Protein AF-A0A7N2M9L3-F1 (afdb_monomer)

Structure (mmCIF, N/CA/C/O backbone):
data_AF-A0A7N2M9L3-F1
#
_entry.id   AF-A0A7N2M9L3-F1
#
loop_
_atom_site.group_PDB
_atom_site.id
_atom_site.type_symbol
_atom_site.label_atom_id
_atom_site.label_alt_id
_atom_site.label_comp_id
_atom_site.label_asym_id
_atom_site.label_entity_id
_atom_site.label_seq_id
_atom_site.pdbx_PDB_ins_code
_atom_site.Cartn_x
_atom_site.Cartn_y
_atom_site.Cartn_z
_atom_site.occupancy
_atom_site.B_iso_or_equiv
_atom_site.auth_seq_id
_atom_site.auth_comp_id
_atom_site.auth_asym_id
_atom_site.auth_atom_id
_atom_site.pdbx_PDB_model_num
ATOM 1 N N . MET A 1 1 ? 11.168 -2.790 3.693 1.00 75.81 1 MET A N 1
ATOM 2 C CA . MET A 1 1 ? 9.794 -2.422 4.113 1.00 75.81 1 MET A CA 1
ATOM 3 C C . MET A 1 1 ? 9.340 -1.315 3.186 1.00 75.81 1 MET A C 1
ATOM 5 O O . MET A 1 1 ? 10.109 -0.375 3.027 1.00 75.81 1 MET A O 1
ATOM 9 N N . PHE A 1 2 ? 8.178 -1.448 2.547 1.00 88.12 2 PHE A N 1
ATOM 10 C CA . PHE A 1 2 ? 7.614 -0.379 1.719 1.00 88.12 2 PHE A CA 1
ATOM 11 C C . PHE A 1 2 ? 7.012 0.666 2.646 1.00 88.12 2 PHE A C 1
ATOM 13 O O . PHE A 1 2 ? 6.209 0.293 3.497 1.00 88.12 2 PHE A O 1
ATOM 20 N N . LYS A 1 3 ? 7.456 1.917 2.556 1.00 92.69 3 LYS A N 1
ATOM 21 C CA . LYS A 1 3 ? 7.063 2.989 3.473 1.00 92.69 3 LYS A CA 1
ATOM 22 C C . LYS A 1 3 ? 6.278 4.035 2.706 1.00 92.69 3 LYS A C 1
ATOM 24 O O . LYS A 1 3 ? 6.651 4.360 1.586 1.00 92.69 3 LYS A O 1
ATOM 29 N N . PHE A 1 4 ? 5.257 4.564 3.353 1.00 93.81 4 PHE A N 1
ATOM 30 C CA . PHE A 1 4 ? 4.470 5.667 2.840 1.00 93.81 4 PHE A CA 1
ATOM 31 C C . PHE A 1 4 ? 5.049 7.003 3.298 1.00 93.81 4 PHE A C 1
ATOM 33 O O . PHE A 1 4 ? 5.582 7.127 4.406 1.00 93.81 4 PHE A O 1
ATOM 40 N N . THR A 1 5 ? 4.906 8.009 2.449 1.00 94.25 5 THR A N 1
ATOM 41 C CA . THR A 1 5 ? 5.044 9.418 2.812 1.00 94.25 5 THR A CA 1
ATOM 42 C C . THR A 1 5 ? 3.888 9.848 3.718 1.00 94.25 5 THR A C 1
ATOM 44 O O . THR A 1 5 ? 2.861 9.176 3.809 1.00 94.25 5 THR A O 1
ATOM 47 N N . ARG A 1 6 ? 4.016 11.003 4.381 1.00 92.94 6 ARG A N 1
ATOM 48 C CA . ARG A 1 6 ? 2.954 11.51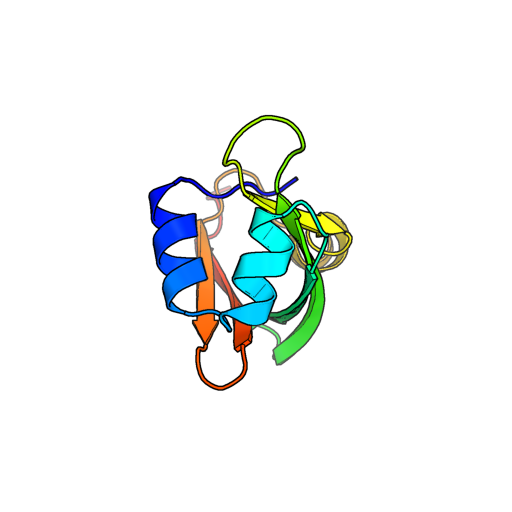8 5.261 1.00 92.94 6 ARG A CA 1
ATOM 49 C C . ARG A 1 6 ? 1.618 11.704 4.526 1.00 92.94 6 ARG A C 1
ATOM 51 O O . ARG A 1 6 ? 0.586 11.302 5.048 1.00 92.94 6 ARG A O 1
ATOM 58 N N . VAL A 1 7 ? 1.655 12.264 3.316 1.00 93.94 7 VAL A N 1
ATOM 59 C CA . VAL A 1 7 ? 0.452 12.537 2.507 1.00 93.94 7 VAL A CA 1
ATOM 60 C C . VAL A 1 7 ? -0.241 11.237 2.093 1.00 93.94 7 VAL A C 1
ATOM 62 O O . VAL A 1 7 ? -1.459 11.122 2.195 1.00 93.94 7 VAL A O 1
ATOM 65 N N . GLU A 1 8 ? 0.528 10.221 1.697 1.00 94.81 8 GLU A N 1
ATOM 66 C CA . GLU A 1 8 ? -0.020 8.897 1.382 1.00 94.81 8 GLU A CA 1
ATOM 67 C C . GLU A 1 8 ? -0.678 8.256 2.610 1.00 94.81 8 GLU A C 1
ATOM 69 O O . GLU A 1 8 ? -1.756 7.682 2.496 1.00 94.81 8 GLU A O 1
ATOM 74 N N . VAL A 1 9 ? -0.076 8.385 3.798 1.00 95.19 9 VAL A N 1
ATOM 75 C CA . VAL A 1 9 ? -0.660 7.871 5.050 1.00 95.19 9 VAL A CA 1
ATOM 76 C C . VAL A 1 9 ? -1.978 8.558 5.380 1.00 95.19 9 VAL A C 1
ATOM 78 O O . VAL A 1 9 ? -2.935 7.876 5.740 1.00 95.19 9 VAL A O 1
ATOM 81 N N . GLU A 1 10 ? -2.040 9.886 5.269 1.00 93.69 10 GLU A N 1
ATOM 82 C CA . GLU A 1 10 ? -3.264 10.656 5.508 1.00 93.69 10 GLU A CA 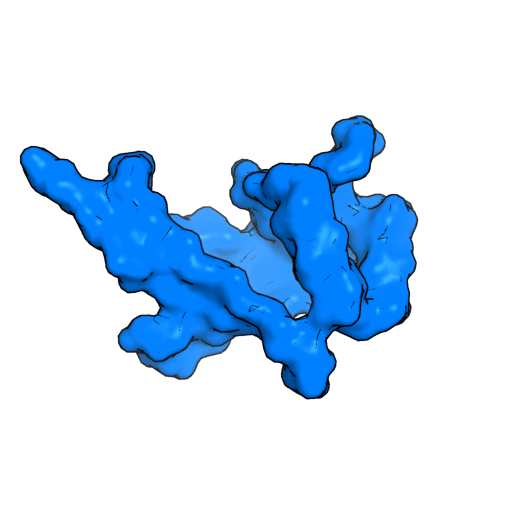1
ATOM 83 C C . GLU A 1 10 ? -4.385 10.193 4.575 1.00 93.69 10 GLU A C 1
ATOM 85 O O . GLU A 1 10 ? -5.475 9.863 5.048 1.00 93.69 10 GLU A O 1
ATOM 90 N N . HIS A 1 11 ? -4.090 10.066 3.278 1.00 93.12 11 HIS A N 1
ATOM 91 C CA . HIS A 1 11 ? -5.045 9.558 2.300 1.00 93.12 11 HIS A CA 1
ATOM 92 C C . HIS A 1 11 ? -5.483 8.125 2.627 1.00 93.12 11 HIS A C 1
ATOM 94 O O . HIS A 1 11 ? -6.674 7.830 2.657 1.00 93.12 11 HIS A O 1
ATOM 100 N N . ILE A 1 12 ? -4.546 7.227 2.937 1.00 94.50 12 ILE A N 1
ATOM 101 C CA . ILE A 1 12 ? -4.867 5.838 3.279 1.00 94.50 12 ILE A CA 1
ATOM 102 C C . ILE A 1 12 ? -5.766 5.774 4.519 1.00 94.50 12 ILE A C 1
ATOM 104 O O . ILE A 1 12 ? -6.767 5.067 4.511 1.00 94.50 12 ILE A O 1
ATOM 108 N N . PHE A 1 13 ? -5.444 6.515 5.579 1.00 94.88 13 PHE A N 1
ATOM 109 C CA . PHE A 1 13 ? -6.197 6.472 6.835 1.00 94.88 13 PHE A CA 1
ATOM 110 C C . PHE A 1 13 ? -7.586 7.098 6.733 1.00 94.88 13 PHE A C 1
ATOM 112 O O . PHE A 1 13 ? -8.489 6.622 7.411 1.00 94.88 13 PHE A O 1
ATOM 119 N N . GLN A 1 14 ? -7.786 8.103 5.877 1.00 93.69 14 GLN A N 1
ATOM 120 C CA . GLN A 1 14 ? -9.126 8.622 5.571 1.00 93.69 14 GLN A CA 1
ATOM 121 C C . GLN A 1 14 ? -10.017 7.582 4.884 1.00 93.69 14 GLN A C 1
ATOM 123 O O . GLN A 1 14 ? -11.238 7.669 4.966 1.00 93.69 14 GLN A O 1
ATOM 128 N N . ASN A 1 15 ? -9.406 6.612 4.203 1.00 92.75 15 ASN A N 1
ATOM 129 C CA . ASN A 1 15 ? -10.105 5.604 3.419 1.00 92.75 15 ASN A CA 1
A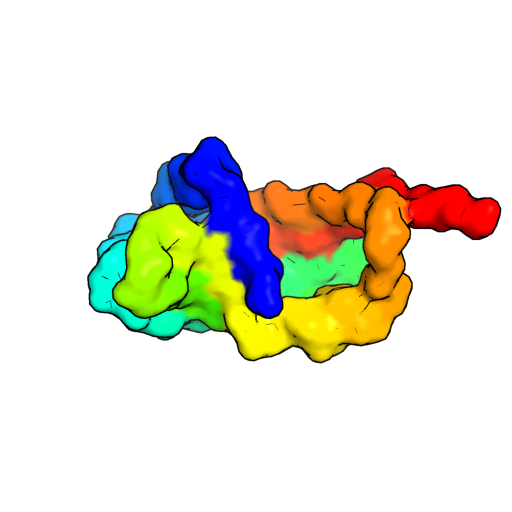TOM 130 C C . ASN A 1 15 ? -10.120 4.212 4.078 1.00 92.75 15 ASN A C 1
ATOM 132 O O . ASN A 1 15 ? -10.595 3.250 3.476 1.00 92.75 15 ASN A O 1
ATOM 136 N N . LEU A 1 16 ? -9.596 4.081 5.299 1.00 92.31 16 LEU A N 1
ATOM 137 C CA . LEU A 1 16 ? -9.610 2.838 6.065 1.00 92.31 16 LEU A CA 1
ATOM 138 C C . LEU A 1 16 ? -10.600 2.909 7.220 1.00 92.31 16 LEU A C 1
ATOM 140 O O . LEU A 1 16 ? -10.875 3.970 7.774 1.00 92.31 16 LEU A O 1
ATOM 144 N N . ASP A 1 17 ? -11.067 1.733 7.625 1.00 91.88 17 ASP A N 1
ATOM 145 C CA . ASP A 1 17 ? -11.848 1.571 8.841 1.00 91.88 17 ASP A CA 1
ATOM 146 C C . ASP A 1 17 ? -11.131 2.164 10.074 1.00 91.88 17 ASP A C 1
ATOM 148 O O . ASP A 1 17 ? -9.929 1.957 10.292 1.00 91.88 17 ASP A O 1
ATOM 152 N N . ALA A 1 18 ? -11.892 2.893 10.894 1.00 92.94 18 ALA A N 1
ATOM 153 C CA . ALA A 1 18 ? -11.364 3.634 12.032 1.00 92.94 18 ALA A CA 1
ATOM 154 C C . ALA A 1 18 ? -10.712 2.716 13.078 1.00 92.94 18 ALA A C 1
ATOM 156 O O . ALA A 1 18 ? -9.680 3.080 13.647 1.00 92.94 18 ALA A O 1
ATOM 157 N N . GLU A 1 19 ? -11.253 1.515 13.303 1.00 94.69 19 GLU A N 1
ATOM 158 C CA . GLU A 1 19 ? -10.687 0.543 14.241 1.00 94.69 19 GLU A CA 1
ATOM 159 C C . GLU A 1 19 ? -9.305 0.078 13.763 1.00 94.69 19 GLU A C 1
ATOM 161 O O . GLU A 1 19 ? -8.339 0.057 14.533 1.00 94.69 19 GLU A O 1
ATOM 166 N N . LYS A 1 20 ? -9.174 -0.227 12.466 1.00 94.31 20 LYS A N 1
ATOM 167 C CA . LYS A 1 20 ? -7.879 -0.576 11.858 1.00 94.31 20 LYS A CA 1
ATOM 168 C C . LYS A 1 20 ? -6.875 0.565 11.987 1.00 94.31 20 LYS A C 1
ATOM 170 O O . LYS A 1 20 ? -5.728 0.317 12.360 1.00 94.31 20 LYS A O 1
ATOM 175 N N . VAL A 1 21 ? -7.291 1.805 11.725 1.00 95.19 21 VAL A N 1
ATOM 176 C CA . VAL A 1 21 ? -6.419 2.984 11.859 1.00 95.19 21 VAL A CA 1
ATOM 177 C C . VAL A 1 21 ? -5.920 3.134 13.297 1.00 95.19 21 VAL A C 1
ATOM 179 O O . VAL A 1 21 ? -4.722 3.336 13.501 1.00 95.19 21 VAL A O 1
ATOM 182 N N . GLN A 1 22 ? -6.795 2.985 14.296 1.00 95.94 22 GLN A N 1
ATOM 183 C CA . GLN A 1 22 ? -6.402 3.062 15.707 1.00 95.94 22 GLN A CA 1
ATOM 184 C C . GLN A 1 22 ? -5.397 1.968 16.083 1.00 95.94 22 GLN A C 1
ATOM 186 O O . GLN A 1 22 ? -4.366 2.266 16.689 1.00 95.94 22 GLN A O 1
ATOM 191 N N . LYS A 1 23 ? -5.629 0.719 15.655 1.00 96.00 23 LYS A N 1
ATOM 192 C CA . LYS A 1 23 ? -4.691 -0.395 15.884 1.00 96.00 23 LYS A CA 1
ATOM 193 C C . LYS A 1 23 ? -3.310 -0.107 15.294 1.00 96.00 23 LYS A C 1
ATOM 195 O O . LYS A 1 23 ? -2.306 -0.241 15.996 1.00 96.00 23 LYS A O 1
ATOM 200 N N . VAL A 1 24 ? -3.253 0.346 14.038 1.00 95.12 24 VAL A N 1
ATOM 201 C CA . VAL A 1 24 ? -1.983 0.683 13.373 1.00 95.12 24 VAL A CA 1
ATOM 202 C C . VAL A 1 24 ? -1.279 1.843 14.082 1.00 95.12 24 VAL A C 1
ATOM 204 O O . VAL A 1 24 ? -0.084 1.745 14.366 1.00 95.12 24 VAL A O 1
ATOM 207 N N . LYS A 1 25 ? -1.994 2.927 14.413 1.00 94.19 25 LYS A N 1
ATOM 208 C CA . LYS A 1 25 ? -1.431 4.085 15.135 1.00 94.19 25 LYS A CA 1
ATOM 209 C C . LYS A 1 25 ? -0.898 3.709 16.519 1.00 94.19 25 LYS A C 1
ATOM 211 O O . LYS A 1 25 ? 0.150 4.222 16.913 1.00 94.19 25 LYS A O 1
ATOM 216 N N . GLY A 1 26 ? -1.566 2.775 17.200 1.00 93.69 26 GLY A N 1
ATOM 217 C CA . GLY A 1 26 ? -1.145 2.180 18.471 1.00 93.69 26 GLY A CA 1
ATOM 218 C C . GLY A 1 26 ? 0.030 1.200 18.366 1.00 93.69 26 GLY A C 1
ATOM 219 O O . GLY A 1 26 ? 0.451 0.644 19.375 1.00 93.69 26 GLY A O 1
ATOM 220 N N . GLY A 1 27 ? 0.579 0.978 17.167 1.00 92.69 27 GLY A N 1
ATOM 221 C CA . GLY A 1 27 ? 1.766 0.149 16.954 1.00 92.69 27 GLY A CA 1
ATOM 222 C C . GLY A 1 27 ? 1.486 -1.333 16.703 1.00 92.69 27 GLY A C 1
ATOM 223 O O . GLY A 1 27 ? 2.439 -2.111 16.613 1.00 92.69 27 GLY A O 1
ATOM 224 N N . GLN A 1 28 ? 0.218 -1.728 16.566 1.00 94.56 28 GLN A N 1
ATOM 225 C CA . GLN A 1 28 ? -0.156 -3.094 16.206 1.00 94.56 28 GLN A CA 1
ATOM 226 C C . GLN A 1 28 ? 0.005 -3.313 14.695 1.00 94.56 28 GLN A C 1
ATOM 228 O O . GLN A 1 28 ? -0.237 -2.413 13.888 1.00 94.56 28 GLN A O 1
ATOM 233 N N . ASP A 1 29 ? 0.394 -4.527 14.307 1.00 94.69 29 ASP A N 1
ATOM 234 C CA . ASP A 1 29 ? 0.404 -4.940 12.903 1.00 94.69 29 ASP A CA 1
ATOM 235 C C . ASP A 1 29 ? -1.034 -5.331 12.503 1.00 94.69 29 ASP A C 1
ATOM 237 O O . ASP A 1 29 ? -1.645 -6.201 13.124 1.00 94.69 29 ASP A O 1
ATOM 241 N N . VAL A 1 30 ? -1.580 -4.701 11.461 1.00 95.75 30 VAL A N 1
ATOM 242 C CA . VAL A 1 30 ? -2.933 -4.971 10.953 1.00 95.75 30 VAL A CA 1
ATOM 243 C C . VAL A 1 30 ? -2.857 -5.739 9.642 1.00 95.75 30 VAL A C 1
ATOM 245 O O . VAL A 1 30 ? -2.215 -5.307 8.684 1.00 95.75 30 VAL A O 1
ATOM 248 N N . ARG A 1 31 ? -3.543 -6.884 9.587 1.00 96.12 31 ARG A N 1
ATOM 249 C CA . ARG A 1 31 ? -3.670 -7.690 8.370 1.00 96.12 31 ARG A CA 1
ATOM 250 C C . ARG A 1 31 ? -4.586 -6.994 7.370 1.00 96.12 31 ARG A C 1
ATOM 252 O O . ARG A 1 31 ? -5.731 -6.673 7.681 1.00 96.12 31 ARG A O 1
ATOM 259 N N . MET A 1 32 ? -4.071 -6.801 6.166 1.00 95.62 32 MET A N 1
ATOM 260 C CA . MET A 1 32 ? -4.755 -6.175 5.046 1.00 95.62 32 MET A CA 1
ATOM 261 C C . MET A 1 32 ? -4.773 -7.129 3.859 1.00 95.62 32 MET A C 1
ATOM 263 O O . MET A 1 32 ? -3.802 -7.841 3.604 1.00 95.62 32 MET A O 1
ATOM 267 N N . LYS A 1 33 ? -5.879 -7.106 3.119 1.00 96.56 33 LYS A N 1
ATOM 268 C CA . LYS A 1 33 ? -5.984 -7.746 1.810 1.00 96.56 33 LYS A CA 1
ATOM 269 C C . LYS A 1 33 ? -5.605 -6.740 0.733 1.00 96.56 33 LYS A C 1
ATOM 271 O O . LYS A 1 33 ? -6.000 -5.573 0.814 1.00 96.56 33 LYS A O 1
ATOM 276 N N . MET A 1 34 ? -4.864 -7.197 -0.266 1.00 97.69 34 MET A N 1
ATOM 277 C CA . MET A 1 34 ? -4.537 -6.425 -1.455 1.00 97.69 34 MET A CA 1
ATOM 278 C C . MET A 1 34 ? -4.793 -7.251 -2.705 1.00 97.69 34 MET A C 1
ATOM 280 O O . MET A 1 34 ? -4.296 -8.370 -2.836 1.00 97.69 34 MET A O 1
ATOM 284 N N . VAL A 1 35 ? -5.564 -6.676 -3.618 1.00 97.94 35 VAL A N 1
ATOM 285 C CA . VAL A 1 35 ? -5.846 -7.243 -4.931 1.00 97.94 35 VAL A CA 1
ATOM 286 C C . VAL A 1 35 ? -4.833 -6.682 -5.919 1.00 97.94 35 VAL A C 1
ATOM 288 O O . VAL A 1 35 ? -4.713 -5.472 -6.082 1.00 97.94 35 VAL A O 1
ATOM 291 N N . ASP A 1 36 ? -4.091 -7.559 -6.580 1.00 98.00 36 ASP A N 1
ATOM 292 C CA . ASP A 1 36 ? -3.310 -7.202 -7.756 1.00 98.00 36 ASP A CA 1
ATOM 293 C C . ASP A 1 36 ? -4.258 -7.110 -8.952 1.00 98.00 36 ASP A C 1
ATOM 295 O O . ASP A 1 36 ? -4.684 -8.130 -9.500 1.00 98.00 36 ASP A O 1
ATOM 299 N N . PHE A 1 37 ? -4.622 -5.880 -9.307 1.00 97.31 37 PHE A N 1
ATOM 300 C CA . PHE A 1 37 ? -5.624 -5.575 -10.319 1.00 97.31 37 PHE A CA 1
ATOM 301 C C . PHE A 1 37 ? -5.215 -6.094 -11.700 1.00 97.31 37 PHE A C 1
ATOM 303 O O . PHE A 1 37 ? -6.060 -6.591 -12.438 1.00 97.31 37 PHE A O 1
ATOM 310 N N . ASP A 1 38 ? -3.915 -6.077 -12.010 1.00 97.19 38 ASP A N 1
ATOM 311 C CA . ASP A 1 38 ? -3.390 -6.539 -13.299 1.00 97.19 38 ASP A CA 1
ATOM 312 C C . ASP A 1 38 ? -3.590 -8.050 -13.504 1.00 97.19 38 ASP A C 1
ATOM 314 O O . ASP A 1 38 ? -3.640 -8.524 -14.637 1.00 97.19 38 ASP A O 1
ATOM 318 N N . THR A 1 39 ? -3.618 -8.828 -12.415 1.00 96.88 39 THR A N 1
ATOM 319 C CA . THR A 1 39 ? -3.671 -10.302 -12.466 1.00 96.88 39 THR A CA 1
ATOM 320 C C . THR A 1 39 ? -4.941 -10.896 -11.864 1.00 96.88 39 THR A C 1
ATOM 322 O O . THR A 1 39 ? -5.129 -12.109 -11.930 1.00 96.88 39 THR A O 1
ATOM 325 N N . GLY A 1 40 ? -5.793 -10.077 -11.246 1.00 96.50 40 GLY A N 1
ATOM 326 C CA . GLY A 1 40 ? -7.006 -10.511 -10.550 1.00 96.50 40 GLY A CA 1
ATOM 327 C C . GLY A 1 40 ? -6.754 -11.346 -9.288 1.00 96.50 40 GLY A C 1
ATOM 328 O O . GLY A 1 40 ? -7.675 -11.979 -8.779 1.00 96.50 40 GLY A O 1
ATOM 329 N N . THR A 1 41 ? -5.521 -11.383 -8.774 1.00 97.31 41 THR A N 1
ATOM 330 C CA . THR A 1 41 ? -5.167 -12.219 -7.613 1.00 97.31 41 THR A CA 1
ATOM 331 C C . THR A 1 41 ? -5.218 -11.432 -6.305 1.00 97.31 41 THR A C 1
ATOM 333 O O . THR A 1 41 ? -4.815 -10.272 -6.253 1.00 97.31 41 THR A O 1
ATOM 336 N N . GLU A 1 42 ? -5.676 -12.066 -5.226 1.00 97.81 42 GLU A N 1
ATOM 337 C CA . GLU A 1 42 ? -5.728 -11.472 -3.883 1.00 97.81 42 GLU A CA 1
ATOM 338 C C . GLU A 1 42 ? -4.605 -12.036 -3.003 1.00 97.81 42 GLU A C 1
ATOM 340 O O . GLU A 1 42 ? -4.370 -13.244 -2.982 1.00 97.81 42 GLU A O 1
ATOM 345 N N . HIS A 1 43 ? -3.922 -11.159 -2.265 1.00 97.50 43 HIS A N 1
ATOM 346 C CA . HIS A 1 43 ? -2.846 -11.515 -1.339 1.00 97.50 43 HIS A CA 1
ATOM 347 C C . HIS A 1 43 ? -3.015 -10.783 -0.013 1.00 97.50 43 HIS A C 1
ATOM 349 O O . HIS A 1 43 ? -3.625 -9.714 0.057 1.00 97.50 43 HIS A O 1
ATOM 355 N N . GLU A 1 44 ? -2.432 -11.334 1.045 1.00 96.19 44 GLU A N 1
ATOM 356 C CA . GLU A 1 44 ? -2.415 -10.695 2.356 1.00 96.19 44 GLU A CA 1
ATOM 357 C C . GLU A 1 44 ? -1.069 -10.043 2.655 1.00 96.19 44 GLU A C 1
ATOM 359 O O . GLU A 1 44 ? -0.007 -10.501 2.225 1.00 96.19 44 GLU A O 1
ATOM 364 N N . LEU A 1 45 ? -1.126 -8.967 3.433 1.00 95.75 45 LEU A N 1
ATOM 365 C CA . LEU A 1 45 ? 0.044 -8.277 3.942 1.00 95.75 45 LEU A CA 1
ATOM 366 C C . LEU A 1 45 ? -0.234 -7.596 5.284 1.00 95.75 45 LEU A C 1
ATOM 368 O O . LEU A 1 45 ? -1.383 -7.464 5.701 1.00 95.75 45 LEU A O 1
ATOM 372 N N . LEU A 1 46 ? 0.818 -7.148 5.968 1.00 95.62 46 LEU A N 1
ATOM 373 C CA . LEU A 1 46 ? 0.700 -6.413 7.226 1.00 95.62 46 LEU A CA 1
ATOM 374 C C . LEU A 1 46 ? 0.952 -4.920 7.013 1.00 95.62 46 LEU A C 1
ATOM 376 O O . LEU A 1 46 ? 2.040 -4.516 6.601 1.00 95.62 46 LEU A O 1
ATOM 380 N N . LEU A 1 47 ? -0.035 -4.097 7.358 1.00 95.50 47 LEU A N 1
ATOM 381 C CA . LEU A 1 47 ? 0.124 -2.660 7.542 1.00 95.50 47 LEU A CA 1
ATOM 382 C C . LEU A 1 47 ? 0.586 -2.398 8.976 1.00 95.50 47 LEU A C 1
ATOM 384 O O . LEU A 1 47 ? -0.010 -2.905 9.925 1.00 95.50 47 LEU A O 1
ATOM 388 N N . ARG A 1 48 ? 1.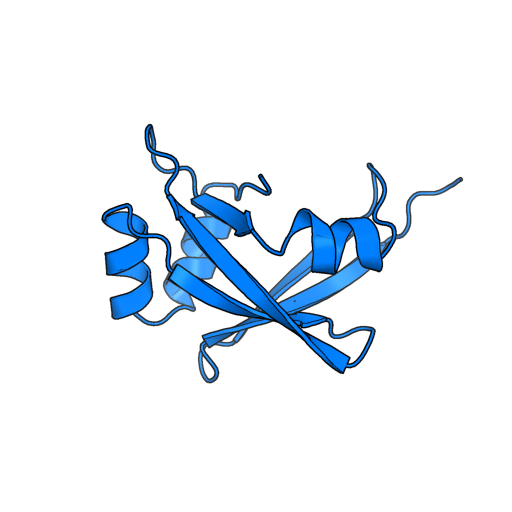647 -1.610 9.149 1.00 93.88 48 ARG A N 1
ATOM 389 C CA . ARG A 1 48 ? 2.185 -1.319 10.482 1.00 93.88 48 ARG A CA 1
ATOM 390 C C . ARG A 1 48 ? 2.748 0.081 10.614 1.00 93.88 48 ARG A C 1
ATOM 392 O O . ARG A 1 48 ? 3.183 0.679 9.630 1.00 93.88 48 ARG A O 1
ATOM 399 N N . LYS A 1 49 ? 2.861 0.519 11.867 1.00 94.12 49 LYS A N 1
ATOM 400 C CA . LYS A 1 49 ? 3.727 1.621 12.288 1.00 94.12 49 LYS A CA 1
ATOM 401 C C . LYS A 1 49 ? 5.153 1.120 12.549 1.00 94.12 49 LYS A C 1
ATOM 403 O O . LYS A 1 49 ? 5.378 -0.000 13.035 1.00 94.12 49 LYS A O 1
ATOM 408 N N . VAL A 1 50 ? 6.144 1.935 12.210 1.00 85.81 50 VAL A N 1
ATOM 409 C CA . VAL A 1 50 ? 7.542 1.720 12.604 1.00 85.81 50 VAL A CA 1
ATOM 410 C C . VAL A 1 50 ? 7.707 2.175 14.058 1.00 85.81 50 VAL A C 1
ATOM 412 O O . VAL A 1 50 ? 7.199 3.221 14.433 1.00 85.81 50 VAL A O 1
ATOM 415 N N . ARG A 1 51 ? 8.408 1.391 14.895 1.00 71.19 51 ARG A N 1
ATOM 416 C CA . ARG A 1 51 ? 8.511 1.612 16.358 1.00 71.19 51 ARG A CA 1
ATOM 417 C C . ARG A 1 51 ? 8.999 3.012 16.770 1.00 71.19 51 ARG A C 1
ATOM 419 O O . ARG A 1 51 ? 8.730 3.423 17.891 1.00 71.19 51 ARG A O 1
ATOM 426 N N . HIS A 1 52 ? 9.674 3.733 15.879 1.00 71.19 52 HIS A N 1
ATOM 427 C CA . HIS A 1 52 ? 10.103 5.110 16.093 1.00 71.19 52 HIS A CA 1
ATOM 428 C C . HIS A 1 52 ? 9.567 5.986 14.950 1.00 71.19 52 HIS A C 1
ATOM 430 O O . HIS A 1 52 ? 9.964 5.810 13.798 1.00 71.19 52 HIS A O 1
ATOM 436 N N . GLY A 1 53 ? 8.650 6.901 15.280 1.00 75.38 53 GLY A N 1
ATOM 437 C CA . GLY A 1 53 ? 8.063 7.888 14.366 1.00 75.38 53 GLY A CA 1
ATOM 438 C C . GLY A 1 53 ? 6.695 7.523 13.778 1.00 75.38 53 GLY A C 1
ATOM 439 O O . GLY A 1 53 ? 6.197 6.408 13.916 1.00 75.38 53 GLY A O 1
ATOM 440 N N . ASP A 1 54 ? 6.093 8.487 13.080 1.00 85.31 54 ASP A N 1
ATOM 441 C CA . ASP A 1 54 ? 4.843 8.330 12.321 1.00 85.31 54 ASP A CA 1
ATOM 442 C C . ASP A 1 54 ? 5.109 7.851 10.890 1.00 85.31 54 ASP A C 1
ATOM 444 O O . ASP A 1 54 ? 4.585 8.372 9.909 1.00 85.31 54 ASP A O 1
ATOM 448 N N . VAL A 1 55 ? 5.963 6.833 10.782 1.00 91.69 55 VAL A N 1
ATOM 449 C CA . VAL A 1 55 ? 6.257 6.160 9.520 1.00 91.69 55 VAL A CA 1
ATOM 450 C C . VAL A 1 55 ? 5.452 4.875 9.468 1.00 91.69 55 VAL A C 1
ATOM 452 O O . VAL A 1 55 ? 5.559 4.021 10.353 1.00 91.69 55 VAL A O 1
ATOM 455 N N . TYR A 1 56 ? 4.675 4.727 8.404 1.00 95.00 56 TYR A N 1
ATOM 456 C CA . TYR A 1 56 ? 3.804 3.582 8.187 1.00 95.00 56 TYR A CA 1
ATOM 457 C C . TYR A 1 56 ? 4.174 2.886 6.889 1.00 95.00 56 TYR A C 1
ATOM 459 O O . TYR A 1 56 ? 4.792 3.472 5.998 1.00 95.00 56 TYR A O 1
ATOM 467 N N . GLY A 1 57 ? 3.827 1.612 6.785 1.00 94.94 57 GLY A N 1
ATOM 468 C CA . GLY A 1 57 ? 4.212 0.847 5.619 1.00 94.94 57 GLY A CA 1
ATOM 469 C C . GLY A 1 57 ? 3.767 -0.597 5.646 1.00 94.94 57 GLY A C 1
ATOM 470 O O . GLY A 1 57 ? 3.221 -1.094 6.634 1.00 94.94 57 GLY A O 1
ATOM 471 N N . PHE A 1 58 ? 4.067 -1.277 4.547 1.00 95.38 58 PHE A N 1
ATOM 472 C CA . PHE A 1 58 ? 3.794 -2.688 4.379 1.00 95.38 58 PHE A CA 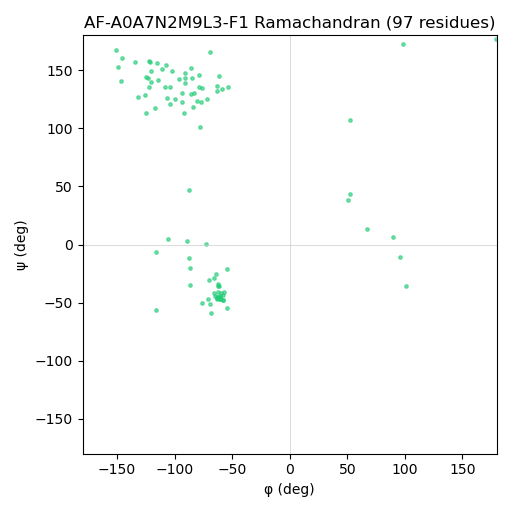1
ATOM 473 C C . PHE A 1 58 ? 4.992 -3.552 4.778 1.00 95.38 58 PHE A C 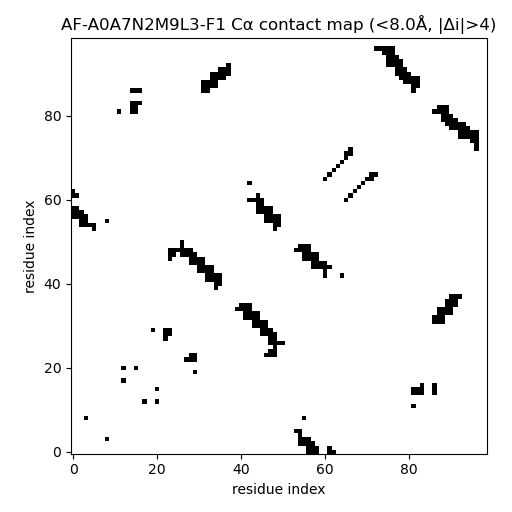1
ATOM 475 O O . PHE A 1 58 ? 6.137 -3.367 4.337 1.00 95.38 58 PHE A O 1
ATOM 482 N N . LYS A 1 59 ? 4.698 -4.548 5.608 1.00 89.94 59 LYS A N 1
ATOM 483 C CA . LYS A 1 59 ? 5.574 -5.647 6.012 1.00 89.94 59 LYS A CA 1
ATOM 484 C C . LYS A 1 59 ? 4.885 -6.958 5.645 1.00 89.94 59 LYS A C 1
ATOM 486 O O . LYS A 1 59 ? 3.671 -6.976 5.557 1.00 89.94 59 LYS A O 1
ATOM 491 N N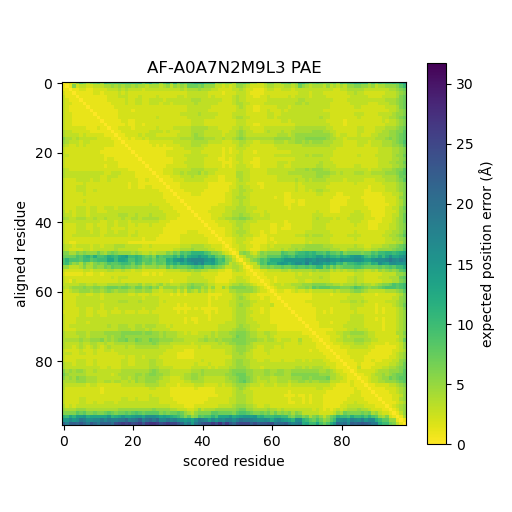 . LEU A 1 60 ? 5.673 -8.027 5.498 1.00 87.69 60 LEU A N 1
ATOM 492 C CA . LEU A 1 60 ? 5.234 -9.421 5.346 1.00 87.69 60 LEU A CA 1
ATOM 493 C C . LEU A 1 60 ? 4.208 -9.606 4.218 1.00 87.69 60 LEU A C 1
ATOM 495 O O . LEU A 1 60 ? 3.065 -9.204 4.336 1.00 87.69 60 LEU A O 1
ATOM 499 N N . GLY A 1 61 ? 4.621 -10.197 3.103 1.00 93.06 61 GLY A N 1
ATOM 500 C CA . GLY A 1 61 ? 3.767 -10.333 1.921 1.00 93.06 61 GLY A CA 1
ATOM 501 C C . GLY A 1 61 ? 4.068 -9.304 0.834 1.00 93.06 61 GLY A C 1
ATOM 502 O O . GLY A 1 61 ? 4.094 -9.667 -0.333 1.00 93.06 61 GLY A O 1
ATOM 503 N N . TRP A 1 62 ? 4.436 -8.060 1.181 1.00 95.06 62 TRP A N 1
ATOM 504 C CA . TRP A 1 62 ? 4.845 -7.063 0.172 1.00 95.06 62 TRP A CA 1
ATOM 505 C C . TRP A 1 62 ? 5.982 -7.566 -0.733 1.00 95.06 62 TRP A C 1
ATOM 507 O O . TRP A 1 62 ? 5.863 -7.590 -1.957 1.00 95.06 62 TRP A O 1
ATOM 517 N N . LEU A 1 63 ? 7.089 -8.009 -0.125 1.00 94.19 63 LEU A N 1
ATOM 518 C CA . LEU A 1 63 ? 8.258 -8.473 -0.874 1.00 94.19 63 LEU A CA 1
ATOM 519 C C . LEU A 1 63 ? 7.930 -9.718 -1.709 1.00 94.19 63 LEU A C 1
ATOM 521 O O . LEU A 1 63 ? 8.286 -9.779 -2.877 1.00 94.19 63 LEU A O 1
ATOM 525 N N . THR A 1 64 ? 7.244 -10.699 -1.130 1.00 95.31 64 THR A N 1
ATOM 526 C CA . THR A 1 64 ? 6.983 -11.990 -1.779 1.00 95.31 64 THR A CA 1
ATOM 527 C C . THR A 1 64 ? 5.885 -11.893 -2.837 1.00 95.31 64 THR A C 1
ATOM 529 O O . THR A 1 64 ? 6.090 -12.310 -3.976 1.00 95.31 64 THR A O 1
ATOM 532 N N . HIS A 1 65 ? 4.735 -11.315 -2.491 1.00 96.06 65 HIS A N 1
ATOM 533 C CA . HIS A 1 65 ? 3.537 -11.310 -3.331 1.00 96.06 65 HIS A CA 1
ATOM 534 C C . HIS A 1 65 ? 3.489 -10.154 -4.327 1.00 96.06 65 HIS A C 1
ATOM 536 O O . HIS A 1 65 ? 2.788 -10.263 -5.328 1.00 96.06 65 HIS A O 1
ATOM 542 N N . PHE A 1 66 ? 4.231 -9.070 -4.116 1.00 95.12 66 PHE A N 1
ATOM 543 C CA . PHE A 1 66 ? 4.188 -7.929 -5.033 1.00 95.12 66 PHE A CA 1
ATOM 544 C C . PHE A 1 66 ? 5.538 -7.719 -5.701 1.00 95.12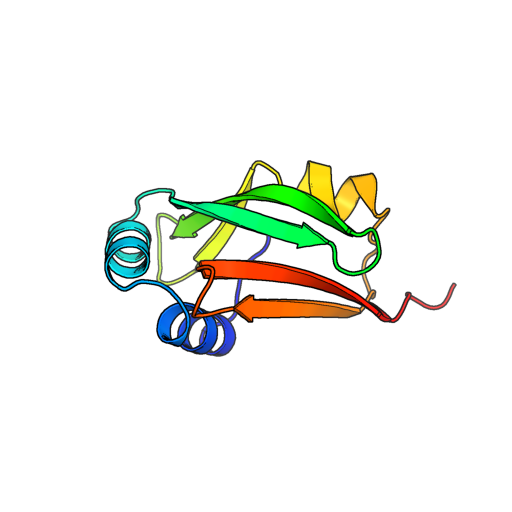 66 PHE A C 1
ATOM 546 O O . PHE A 1 66 ? 5.624 -7.837 -6.917 1.00 95.12 66 PHE A O 1
ATOM 553 N N . VAL A 1 67 ? 6.620 -7.548 -4.940 1.00 95.06 67 VAL A N 1
ATOM 554 C CA . VAL A 1 67 ? 7.937 -7.268 -5.538 1.00 95.06 67 VAL A CA 1
ATOM 555 C C . VAL A 1 67 ? 8.490 -8.466 -6.315 1.00 95.06 67 VAL A C 1
ATOM 557 O O . VAL A 1 67 ? 8.721 -8.364 -7.516 1.00 95.06 67 VAL A O 1
ATOM 560 N N . VAL A 1 68 ? 8.675 -9.618 -5.667 1.00 96.31 68 VAL A N 1
ATOM 561 C CA . VAL A 1 68 ? 9.290 -10.800 -6.293 1.00 96.31 68 VAL A CA 1
ATOM 562 C C . VAL A 1 68 ? 8.363 -11.400 -7.346 1.00 96.31 68 VAL A C 1
ATOM 564 O O . VAL A 1 68 ? 8.772 -11.579 -8.493 1.00 96.31 68 VAL A O 1
ATOM 567 N N . ARG A 1 69 ? 7.096 -11.657 -6.995 1.00 96.81 69 ARG A N 1
ATOM 568 C CA . ARG A 1 69 ? 6.126 -12.266 -7.919 1.00 96.81 69 ARG A CA 1
ATOM 569 C C . ARG A 1 69 ? 5.905 -11.428 -9.181 1.00 96.81 69 ARG A C 1
ATOM 571 O O . ARG A 1 69 ? 5.842 -11.997 -10.269 1.00 96.81 69 ARG A O 1
ATOM 578 N N . ARG A 1 70 ? 5.804 -10.096 -9.065 1.00 95.69 70 ARG A N 1
ATOM 579 C CA . ARG A 1 70 ? 5.610 -9.198 -10.224 1.00 95.69 70 ARG A CA 1
ATOM 580 C C . ARG A 1 70 ? 6.915 -8.730 -10.859 1.00 95.69 70 ARG A C 1
ATOM 582 O O . ARG A 1 70 ? 6.870 -7.977 -11.833 1.00 95.69 70 ARG A O 1
ATOM 589 N N . ARG A 1 71 ? 8.051 -9.223 -10.346 1.00 95.44 71 ARG A N 1
ATOM 590 C CA . ARG A 1 71 ? 9.409 -8.901 -10.795 1.00 95.44 71 ARG A CA 1
ATOM 591 C C . ARG A 1 71 ? 9.644 -7.391 -10.837 1.00 95.44 71 ARG A C 1
ATOM 593 O O . ARG A 1 71 ? 10.189 -6.890 -11.818 1.00 95.44 71 ARG A O 1
ATOM 600 N N . LEU A 1 72 ? 9.189 -6.693 -9.790 1.00 94.38 72 LEU A N 1
ATOM 601 C CA . LEU A 1 72 ? 9.310 -5.245 -9.707 1.00 94.38 72 LEU A CA 1
ATOM 602 C C . LEU A 1 72 ? 10.776 -4.822 -9.683 1.00 94.38 72 LEU A C 1
ATOM 604 O O . LEU A 1 72 ? 11.585 -5.403 -8.953 1.00 94.38 72 LEU A O 1
ATOM 608 N N . LYS A 1 73 ? 11.097 -3.787 -10.452 1.00 93.06 73 LYS A N 1
ATOM 609 C CA . LYS A 1 73 ? 12.431 -3.192 -10.528 1.00 93.06 73 LYS A CA 1
ATOM 610 C C . LYS A 1 73 ? 12.425 -1.766 -9.998 1.00 93.06 73 LYS A C 1
ATOM 612 O O . LYS A 1 73 ? 11.405 -1.082 -9.989 1.00 93.06 73 LYS A O 1
ATOM 617 N N . VAL A 1 74 ? 13.597 -1.311 -9.563 1.00 91.69 74 VAL A N 1
ATOM 618 C CA . VAL A 1 74 ? 13.809 0.102 -9.234 1.00 91.69 74 VAL A CA 1
ATOM 619 C C . VAL A 1 74 ? 13.515 0.943 -10.480 1.00 91.69 74 VAL A C 1
ATOM 621 O O . VAL A 1 74 ? 13.951 0.587 -11.570 1.00 91.69 74 VAL A O 1
ATOM 624 N N . GLY A 1 75 ? 12.762 2.031 -10.307 1.00 92.06 75 GLY A N 1
ATOM 625 C CA . GLY A 1 75 ? 12.335 2.919 -11.394 1.00 92.06 75 GLY A CA 1
ATOM 626 C C . GLY A 1 75 ? 10.941 2.623 -11.959 1.00 92.06 75 GLY A C 1
ATOM 627 O O . GLY A 1 75 ? 10.413 3.449 -12.693 1.00 92.06 75 GLY A O 1
ATOM 628 N N . GLU A 1 76 ? 10.313 1.497 -11.604 1.00 94.50 76 GLU A N 1
ATOM 629 C CA . GLU A 1 76 ? 8.930 1.213 -12.008 1.00 94.50 76 GLU A CA 1
ATOM 630 C C . GLU A 1 76 ? 7.915 2.018 -11.189 1.00 94.50 76 GLU A C 1
ATOM 632 O O . GLU A 1 76 ? 7.995 2.085 -9.958 1.00 94.50 76 GLU A O 1
ATOM 637 N N . GLY A 1 77 ? 6.933 2.602 -11.877 1.00 95.38 77 GLY A N 1
ATOM 638 C CA . GLY A 1 77 ? 5.802 3.279 -11.258 1.00 95.38 77 GLY A CA 1
ATOM 639 C C . GLY A 1 77 ? 4.718 2.281 -10.869 1.00 95.38 77 GLY A C 1
ATOM 640 O O . GLY A 1 77 ? 4.288 1.462 -11.684 1.00 95.38 77 GLY A O 1
ATOM 641 N N . ILE A 1 78 ? 4.241 2.369 -9.628 1.00 96.25 78 ILE A N 1
ATOM 642 C CA . ILE A 1 78 ? 3.137 1.551 -9.119 1.00 96.25 78 ILE A CA 1
ATOM 643 C C . ILE A 1 78 ? 1.982 2.434 -8.655 1.00 96.25 78 ILE A C 1
ATOM 645 O O . ILE A 1 78 ? 2.187 3.549 -8.181 1.00 96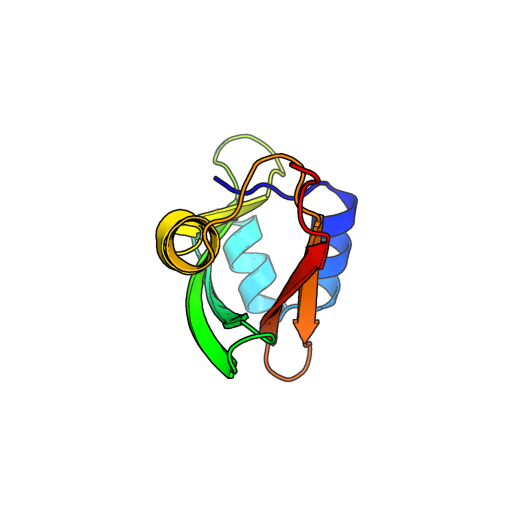.25 78 ILE A O 1
ATOM 649 N N . GLY A 1 79 ? 0.770 1.909 -8.776 1.00 96.38 79 GLY A N 1
ATOM 650 C CA . GLY A 1 79 ? -0.451 2.515 -8.275 1.00 96.38 79 GLY A CA 1
ATOM 651 C C . GLY A 1 79 ? -0.958 1.739 -7.072 1.00 96.38 79 GLY A C 1
ATOM 652 O O . GLY A 1 79 ? -0.993 0.506 -7.093 1.00 96.38 79 GLY A O 1
ATOM 653 N N . LEU A 1 80 ? -1.359 2.467 -6.032 1.00 96.12 80 LEU A N 1
ATOM 654 C CA . LEU A 1 80 ? -2.061 1.920 -4.881 1.00 96.12 80 LEU A CA 1
ATOM 655 C C . LEU A 1 80 ? -3.361 2.688 -4.678 1.00 96.12 80 LEU A C 1
ATOM 657 O O . LEU A 1 80 ? -3.361 3.911 -4.584 1.00 96.12 80 LEU A O 1
ATOM 661 N N . PHE A 1 81 ? -4.457 1.953 -4.575 1.00 94.69 81 PHE A N 1
ATOM 662 C CA . PHE A 1 81 ? -5.771 2.487 -4.244 1.00 94.69 81 PHE A CA 1
ATOM 663 C C . PHE A 1 81 ? -6.314 1.742 -3.028 1.00 94.69 81 PHE A C 1
ATOM 665 O O . PHE A 1 81 ? -6.072 0.546 -2.879 1.00 94.69 81 PHE A O 1
ATOM 672 N N . VAL A 1 82 ? -7.029 2.430 -2.143 1.00 94.38 82 VAL A N 1
ATOM 673 C CA . VAL A 1 82 ? -7.712 1.810 -1.007 1.00 94.38 82 VAL A CA 1
ATOM 674 C C . VAL A 1 82 ? -9.208 2.026 -1.162 1.00 94.38 82 VAL A C 1
ATOM 676 O O . VAL A 1 82 ? -9.692 3.153 -1.189 1.00 94.38 82 VAL A O 1
ATOM 679 N N . ASP A 1 83 ? -9.943 0.926 -1.287 1.00 92.44 83 ASP A N 1
ATOM 680 C CA . ASP A 1 83 ? -11.395 0.976 -1.370 1.00 92.44 83 ASP A CA 1
ATOM 681 C C . ASP A 1 83 ? -11.992 1.045 0.034 1.00 92.44 83 ASP A C 1
ATOM 683 O O . ASP A 1 83 ? -11.859 0.103 0.821 1.00 92.44 83 ASP A O 1
ATOM 687 N N . GLN A 1 84 ? -12.700 2.136 0.318 1.00 89.75 84 GLN A N 1
ATOM 688 C CA . GLN A 1 84 ? -13.375 2.363 1.594 1.00 89.75 84 GLN A CA 1
ATOM 689 C C . GLN A 1 84 ? -14.373 1.253 1.932 1.00 89.75 84 GLN A C 1
ATOM 691 O O . GLN A 1 84 ? -14.441 0.808 3.078 1.00 89.75 84 GLN A O 1
ATOM 696 N N . LYS A 1 85 ? -15.135 0.774 0.938 1.00 88.75 85 LYS A N 1
ATOM 697 C CA . LYS A 1 85 ? -16.237 -0.170 1.174 1.00 88.75 85 LYS A CA 1
ATOM 698 C C . LYS A 1 85 ? -15.725 -1.550 1.557 1.00 88.75 85 LYS A C 1
ATOM 700 O O . LYS A 1 85 ? -16.205 -2.145 2.516 1.00 88.75 85 LYS A O 1
ATOM 705 N N . SER A 1 86 ? -14.747 -2.066 0.817 1.00 89.31 86 SER A N 1
ATOM 706 C CA . SER A 1 86 ? -14.159 -3.377 1.102 1.00 89.31 86 SER A CA 1
ATOM 707 C C . SER A 1 86 ? -12.999 -3.326 2.100 1.00 89.31 86 SER A C 1
ATOM 709 O O . SER A 1 86 ? -12.567 -4.375 2.583 1.00 89.31 86 SER A O 1
ATOM 711 N N . SER A 1 87 ? -12.484 -2.133 2.427 1.00 86.25 87 SER A N 1
ATOM 712 C CA . SER A 1 87 ? -11.254 -1.948 3.208 1.00 86.25 87 SER A CA 1
ATOM 713 C C . SER A 1 87 ? -10.079 -2.773 2.659 1.00 86.25 87 SER A C 1
ATOM 715 O O . SER A 1 87 ? -9.299 -3.353 3.427 1.00 86.25 87 SER A O 1
ATOM 717 N N . LYS A 1 88 ? -9.982 -2.865 1.327 1.00 93.62 88 LYS A N 1
ATOM 718 C CA . LYS A 1 88 ? -8.912 -3.563 0.605 1.00 93.62 88 LYS A CA 1
ATOM 719 C C . LYS A 1 88 ? -8.030 -2.569 -0.127 1.00 93.62 88 LYS A C 1
ATOM 721 O O . LYS A 1 88 ? -8.495 -1.529 -0.588 1.00 93.62 88 LYS A O 1
ATOM 726 N N . PHE A 1 89 ? -6.769 -2.945 -0.287 1.00 96.75 89 PHE A N 1
ATOM 727 C CA . PHE A 1 89 ? -5.894 -2.278 -1.237 1.00 96.75 89 PHE A CA 1
ATOM 728 C C . PHE A 1 89 ? -6.040 -2.884 -2.631 1.00 96.75 89 PHE A C 1
ATOM 730 O O . PHE A 1 89 ? -6.311 -4.074 -2.784 1.00 96.75 89 PHE A O 1
ATOM 737 N N . TYR A 1 90 ? -5.781 -2.068 -3.638 1.00 97.44 90 TYR A N 1
ATOM 738 C CA . TYR A 1 90 ? -5.618 -2.460 -5.025 1.00 97.44 90 TYR A CA 1
ATOM 739 C C . TYR A 1 90 ? -4.242 -2.006 -5.485 1.00 97.44 90 TYR A C 1
ATOM 741 O O . TYR A 1 90 ? -3.818 -0.892 -5.180 1.00 97.44 90 TYR A O 1
ATOM 749 N N . PHE A 1 91 ? -3.550 -2.891 -6.186 1.00 98.00 91 PHE A N 1
ATOM 750 C CA . PHE A 1 91 ? -2.213 -2.686 -6.715 1.00 98.00 91 PHE A CA 1
ATOM 751 C C . PHE A 1 91 ? -2.234 -2.827 -8.234 1.00 98.00 91 PHE A C 1
ATOM 753 O O . PHE A 1 91 ? -2.884 -3.732 -8.755 1.00 98.00 91 PHE A O 1
ATOM 760 N N . SER A 1 92 ? -1.491 -1.971 -8.929 1.00 97.81 92 SER A N 1
ATOM 761 C CA . SER A 1 92 ? -1.242 -2.085 -10.367 1.00 97.81 92 SER A CA 1
ATOM 762 C C . SER A 1 92 ? 0.137 -1.520 -10.706 1.00 97.81 92 SER A C 1
ATOM 764 O O . SER A 1 92 ? 0.656 -0.651 -9.997 1.00 97.81 92 SER A O 1
ATOM 766 N N . ILE A 1 93 ? 0.747 -2.015 -11.780 1.00 96.88 93 ILE A N 1
ATOM 767 C CA . ILE A 1 93 ? 1.983 -1.452 -12.327 1.00 96.88 93 ILE A CA 1
ATOM 768 C C . ILE A 1 93 ? 1.610 -0.423 -13.391 1.00 96.88 93 ILE A C 1
ATOM 770 O O . ILE A 1 93 ? 1.085 -0.775 -14.442 1.00 96.88 93 ILE A O 1
ATOM 774 N N . LEU A 1 94 ? 1.907 0.848 -13.116 1.00 96.62 94 LEU A N 1
ATOM 775 C CA . LEU A 1 94 ? 1.542 1.976 -13.976 1.00 96.62 94 LEU A CA 1
ATOM 776 C C . LEU A 1 94 ? 2.583 2.235 -15.064 1.00 96.62 94 LEU A C 1
ATOM 778 O O . LEU A 1 94 ? 2.235 2.630 -16.172 1.00 96.62 94 LEU A O 1
ATOM 782 N N . SER A 1 95 ? 3.861 2.016 -14.757 1.00 95.56 95 SER A N 1
ATOM 783 C CA . SER A 1 95 ? 4.943 2.166 -15.726 1.00 95.56 95 SER A CA 1
ATOM 784 C C . SER A 1 95 ? 6.056 1.159 -15.472 1.00 95.56 95 SER A C 1
ATOM 786 O O . SER A 1 95 ? 6.419 0.853 -14.333 1.00 95.56 95 SER A O 1
ATOM 788 N N . ARG A 1 96 ? 6.604 0.628 -16.564 1.00 92.38 96 ARG A N 1
ATOM 789 C CA . ARG A 1 96 ? 7.788 -0.230 -16.542 1.00 92.38 96 ARG A CA 1
ATOM 790 C C . ARG A 1 96 ? 9.029 0.640 -16.703 1.00 92.38 96 ARG A C 1
ATOM 792 O O . ARG A 1 96 ? 8.998 1.609 -17.452 1.00 92.38 96 ARG A O 1
ATOM 799 N N . ALA A 1 97 ? 10.106 0.285 -16.009 1.00 84.19 97 ALA A N 1
ATOM 800 C CA . ALA A 1 97 ? 11.392 0.931 -16.191 1.00 84.19 97 ALA A CA 1
ATOM 801 C C . ALA A 1 97 ? 11.856 0.654 -17.624 1.00 84.19 97 ALA A C 1
ATOM 803 O O . ALA A 1 97 ? 11.795 -0.493 -18.086 1.00 84.19 97 ALA A O 1
ATOM 804 N N . GLU A 1 98 ? 12.288 1.702 -18.320 1.00 74.06 98 GLU A N 1
ATOM 805 C CA . GLU A 1 98 ? 12.958 1.546 -19.605 1.00 74.06 98 GLU A CA 1
ATOM 806 C C . GLU A 1 98 ? 14.245 0.731 -19.400 1.00 74.06 98 GLU A C 1
ATOM 808 O O . GLU A 1 98 ? 14.843 0.748 -18.320 1.00 74.06 98 GLU A O 1
ATOM 813 N N . ARG A 1 99 ? 14.580 -0.095 -20.395 1.00 60.75 99 ARG A N 1
ATOM 814 C CA . ARG A 1 99 ? 15.714 -1.025 -20.325 1.00 60.75 99 ARG A CA 1
ATOM 815 C C . ARG A 1 99 ? 17.052 -0.306 -20.325 1.00 60.75 99 ARG A C 1
ATOM 817 O O . ARG A 1 99 ? 17.183 0.661 -21.100 1.00 60.75 99 ARG A O 1
#

Nearest PDB structures (foldseek):
  5z00-assembly1_M  TM=7.499E-01  e=4.827E-03  Arabidopsis thaliana
  6j9a-assembly1_A  TM=6.810E-01  e=4.007E-03  Arabidopsis thaliana
  6j9b-assembly2_D  TM=6.480E-01  e=3.539E-03  Arabidopsis thaliana
  6fas-assembly2_B  TM=7.664E-01  e=2.424E-02  Arabidopsis thaliana
  6j9c-assembly1_A  TM=7.459E-01  e=1.075E-01  Arabidopsis thaliana

Organism: Quercus lobata (NCBI:txid97700)

pLDDT: mean 92.86, std 6.25, range [60.75, 98.0]

Radius of gyration: 13.35 Å; Cα contacts (8 Å, |Δi|>4): 180; chains: 1; bounding box: 32×25×39 Å

Foldseek 3Di:
DFKDDPVVLVVLCVLADVVQVVCQVVFHWDKAWEAAPVVRDIDIWTWHDDPDDRIIDTDDCCCPPPCVVVVDDPPWDKDWDAHSVVRHIYIYTPGDDDD

Mean predicted aligned error: 3.41 Å

Secondary structure (DSSP, 8-state):
-EE--HHHHHHHHHTS-HHHHHHHHTT--EEEEEEETTTTEEEEEEEEE-SSSS-EEEESSIIIIIIITTT--TT-EEEEEEETTTTEEEEEEEEPPP-

Solvent-accessible surface area (backbone atoms only — not comparable to full-atom values): 5624 Å² total; per-residue (Å²): 120,53,68,50,55,70,67,56,46,53,54,50,51,76,32,40,56,66,70,60,47,50,41,20,74,72,56,37,74,38,84,36,48,34,32,34,63,86,76,74,45,77,45,61,30,29,40,28,41,43,99,74,66,97,41,36,32,41,40,67,38,44,60,60,69,47,36,59,68,67,63,63,56,88,78,44,41,69,45,78,48,62,40,57,88,79,54,29,37,37,36,42,80,75,39,78,53,82,131

Sequence (99 aa):
MFKFTRVEVEHIFQNLDAEKVQKVKGGQDVRMKMVDFDTGTEHELLLRKVRHGDVYGFKLGWLTHFVVRRRLKVGEGIGLFVDQKSSKFYFSILSRAER

InterPro domains:
  IPR015300 DNA-binding pseudobarrel domain superfamily [G3DSA:2.40.330.10] (3-99)
  IPR015300 DNA-binding pseudobarrel domain superfamily [SSF101936] (25-94)
  IPR051442 B3 domain-containing protein [PTHR34269] (9-96)